Protein AF-A0A6J4KQB9-F1 (afdb_monomer_lite)

Radius of gyration: 27.41 Å; chains: 1; bounding box: 39×21×89 Å

pLDDT: mean 81.42, std 17.78, range [44.09, 97.19]

Organism: NCBI:txid437475

Structure (mmCIF, N/CA/C/O backbone):
data_AF-A0A6J4KQB9-F1
#
_entry.id   AF-A0A6J4KQB9-F1
#
loop_
_atom_site.group_PDB
_atom_site.id
_atom_site.type_symbol
_atom_site.label_atom_id
_atom_site.label_alt_id
_atom_site.label_comp_id
_atom_site.label_asym_id
_atom_site.label_entity_id
_atom_site.label_seq_id
_atom_site.pdbx_PDB_ins_code
_atom_site.Cartn_x
_atom_site.Cartn_y
_atom_site.Cartn_z
_atom_site.occupancy
_atom_site.B_iso_or_equiv
_atom_site.auth_seq_id
_atom_site.auth_comp_id
_atom_site.auth_asym_id
_atom_site.auth_atom_id
_atom_site.pdbx_PDB_model_num
ATOM 1 N N . MET A 1 1 ? -15.717 -4.677 71.182 1.00 45.50 1 MET A N 1
ATOM 2 C CA . MET A 1 1 ? -16.491 -4.527 69.933 1.00 45.50 1 MET A CA 1
ATOM 3 C C . MET A 1 1 ? -15.552 -4.708 68.746 1.00 45.50 1 MET A C 1
ATOM 5 O O . MET A 1 1 ? -14.894 -3.738 68.392 1.00 45.50 1 MET A O 1
ATOM 9 N N . PRO A 1 2 ? -15.396 -5.908 68.164 1.00 44.09 2 PRO A N 1
ATOM 10 C CA . PRO A 1 2 ? -14.818 -6.030 66.831 1.00 44.09 2 PRO A CA 1
ATOM 11 C C . PRO A 1 2 ? -15.928 -5.868 65.781 1.00 44.09 2 PRO A C 1
ATOM 13 O O . PRO A 1 2 ? -16.985 -6.486 65.887 1.00 44.09 2 PRO A O 1
ATOM 16 N N . ALA A 1 3 ? -15.702 -4.984 64.810 1.00 53.38 3 ALA A N 1
ATOM 17 C CA . ALA A 1 3 ? -16.603 -4.759 63.688 1.00 53.38 3 ALA A CA 1
ATOM 18 C C . ALA A 1 3 ? -16.691 -6.029 62.828 1.00 53.38 3 ALA A C 1
ATOM 20 O O . ALA A 1 3 ? -15.667 -6.574 62.418 1.00 53.38 3 ALA A O 1
ATOM 21 N N . SER A 1 4 ? -17.918 -6.488 62.579 1.00 55.44 4 SER A N 1
ATOM 22 C CA . SER A 1 4 ? -18.214 -7.565 61.638 1.00 55.44 4 SER A CA 1
ATOM 23 C C . SER A 1 4 ? -17.824 -7.079 60.243 1.00 55.44 4 SER A C 1
ATOM 25 O O . SER A 1 4 ? -18.471 -6.197 59.681 1.00 55.44 4 SER A O 1
ATOM 27 N N . ILE A 1 5 ? -16.704 -7.577 59.723 1.00 62.91 5 ILE A N 1
ATOM 28 C CA . ILE A 1 5 ? -16.328 -7.394 58.323 1.00 62.91 5 ILE A CA 1
ATOM 29 C C . ILE A 1 5 ? -17.324 -8.237 57.532 1.00 62.91 5 ILE A C 1
ATOM 31 O O . ILE A 1 5 ? -17.186 -9.455 57.486 1.00 62.91 5 ILE A O 1
ATOM 35 N N . ASP A 1 6 ? -18.360 -7.597 56.987 1.00 65.94 6 ASP A N 1
ATOM 36 C CA . ASP A 1 6 ? -19.342 -8.256 56.126 1.00 65.94 6 ASP A CA 1
ATOM 37 C C . ASP A 1 6 ? -18.636 -8.829 54.885 1.00 65.94 6 ASP A C 1
ATOM 39 O O . ASP A 1 6 ? -18.178 -8.055 54.033 1.00 65.94 6 ASP A O 1
ATOM 43 N N . PRO A 1 7 ? -18.550 -10.165 54.735 1.00 59.12 7 PRO A N 1
ATOM 44 C CA . PRO A 1 7 ? -17.880 -10.789 53.593 1.00 59.12 7 PRO A CA 1
ATOM 45 C C . PRO A 1 7 ? -18.640 -10.564 52.273 1.00 59.12 7 PRO A C 1
ATOM 47 O O . PRO A 1 7 ? -18.050 -10.640 51.199 1.00 59.12 7 PRO A O 1
ATOM 50 N N . GLU A 1 8 ? -19.922 -10.198 52.339 1.00 52.16 8 GLU A N 1
ATOM 51 C CA . GLU A 1 8 ? -20.780 -9.900 51.183 1.00 52.16 8 GLU A CA 1
ATOM 52 C C . GLU A 1 8 ? -20.405 -8.585 50.471 1.00 52.16 8 GLU A C 1
ATOM 54 O O . GLU A 1 8 ? -20.712 -8.397 49.292 1.00 52.16 8 GLU A O 1
ATOM 59 N N . ARG A 1 9 ? -19.690 -7.667 51.143 1.00 53.81 9 ARG A N 1
ATOM 60 C CA . ARG A 1 9 ? -19.319 -6.364 50.558 1.00 53.81 9 ARG A CA 1
ATOM 61 C C . ARG A 1 9 ? -18.213 -6.465 49.503 1.00 53.81 9 ARG A C 1
ATOM 63 O O . ARG A 1 9 ? -18.060 -5.549 48.699 1.00 53.81 9 ARG A O 1
ATOM 70 N N . LEU A 1 10 ? -17.457 -7.566 49.494 1.00 54.84 10 LEU A N 1
ATOM 71 C CA . LEU A 1 10 ? -16.392 -7.830 48.520 1.00 54.84 10 LEU A CA 1
ATOM 72 C C . LEU A 1 10 ? -16.919 -8.502 47.241 1.00 54.84 10 LEU A C 1
ATOM 74 O O . LEU A 1 10 ? -16.322 -8.325 46.181 1.00 54.84 10 LEU A O 1
ATOM 78 N N . SER A 1 11 ? -18.064 -9.187 47.306 1.00 52.12 11 SER A N 1
ATOM 79 C CA . SER A 1 11 ? -18.664 -9.886 46.158 1.00 52.12 11 SER A CA 1
ATOM 80 C C . SER A 1 11 ? -19.349 -8.937 45.164 1.00 52.12 11 SER A C 1
ATOM 82 O O . SER A 1 11 ? -19.437 -9.237 43.976 1.00 52.12 11 SER A O 1
ATOM 84 N N . ALA A 1 12 ? -19.789 -7.756 45.612 1.00 52.41 12 ALA A N 1
ATOM 85 C CA . ALA A 1 12 ? -20.474 -6.778 44.760 1.00 52.41 12 ALA A CA 1
ATOM 86 C C . ALA A 1 12 ? -19.529 -5.893 43.920 1.00 52.41 12 ALA A C 1
ATOM 88 O O . ALA A 1 12 ? -19.994 -5.159 43.049 1.00 52.41 12 ALA A O 1
ATOM 89 N N . SER A 1 13 ? -18.209 -5.943 44.152 1.00 52.66 13 SER A N 1
ATOM 90 C CA . SER A 1 13 ? -17.248 -5.056 43.474 1.00 52.66 13 SER A CA 1
ATOM 91 C C . SER A 1 13 ? 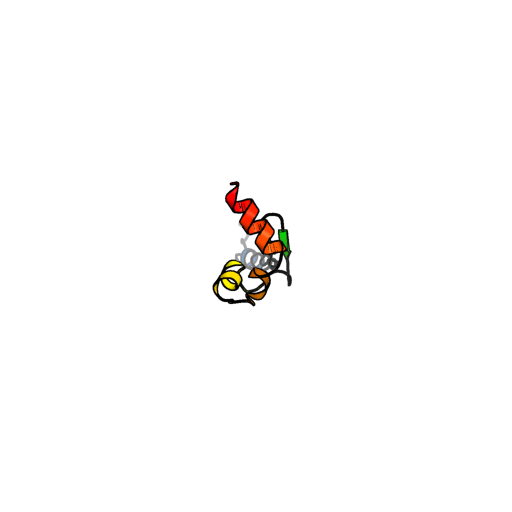-16.547 -5.680 42.261 1.00 52.66 13 SER A C 1
ATOM 93 O O . SER A 1 13 ? -15.781 -4.988 41.591 1.00 52.66 13 SER A O 1
ATOM 95 N N . THR A 1 14 ? -16.794 -6.953 41.942 1.00 50.12 14 THR A N 1
ATOM 96 C CA . THR A 1 14 ? -16.172 -7.621 40.780 1.00 50.12 14 THR A CA 1
ATOM 97 C C . THR A 1 14 ? -17.075 -7.657 39.543 1.00 50.12 14 THR A C 1
ATOM 99 O O . THR A 1 14 ? -16.643 -8.105 38.487 1.00 50.12 14 THR A O 1
ATOM 102 N N . ALA A 1 15 ? -18.306 -7.143 39.634 1.00 55.53 15 ALA A N 1
ATOM 103 C CA . ALA A 1 15 ? -19.288 -7.183 38.544 1.00 55.53 15 ALA A CA 1
ATOM 104 C C . ALA A 1 15 ? -19.247 -5.974 37.583 1.00 55.53 15 ALA A C 1
ATOM 106 O O . ALA A 1 15 ? -20.070 -5.891 36.677 1.00 55.53 15 ALA A O 1
ATOM 107 N N . SER A 1 16 ? -18.291 -5.051 37.740 1.00 55.28 16 SER A N 1
ATOM 108 C CA . SER A 1 16 ? -18.228 -3.819 36.936 1.00 55.28 16 SER A CA 1
ATOM 109 C C . SER A 1 16 ? -16.808 -3.506 36.470 1.00 55.28 16 SER A C 1
ATOM 111 O O . SER A 1 16 ? -16.310 -2.399 36.652 1.00 55.28 16 SER A O 1
ATOM 113 N N . ALA A 1 17 ? -16.129 -4.494 35.890 1.00 55.66 17 ALA A N 1
ATOM 114 C CA . ALA A 1 17 ? -14.871 -4.270 35.178 1.00 55.66 17 ALA A CA 1
ATOM 115 C C . ALA A 1 17 ? -14.759 -5.084 33.881 1.00 55.66 17 ALA A C 1
ATOM 117 O O . ALA A 1 17 ? -13.668 -5.187 33.331 1.00 55.66 17 ALA A O 1
ATOM 118 N N . ASP A 1 18 ? -15.867 -5.605 33.346 1.00 49.94 18 ASP A N 1
ATOM 119 C CA . ASP A 1 18 ? -15.882 -6.125 31.976 1.00 49.94 18 ASP A CA 1
ATOM 120 C C . ASP A 1 18 ? -16.180 -4.964 31.017 1.00 49.94 18 ASP A C 1
ATOM 122 O O . ASP A 1 18 ? -17.247 -4.825 30.415 1.00 49.94 18 ASP A O 1
ATOM 126 N N . GLY A 1 19 ? -15.250 -4.007 30.996 1.00 50.62 19 GLY A N 1
ATOM 127 C CA . GLY A 1 19 ? -15.284 -2.876 30.087 1.00 50.62 19 GLY A CA 1
ATOM 128 C C . GLY A 1 19 ? -15.102 -3.403 28.676 1.00 50.62 19 GLY A C 1
ATOM 129 O O . GLY A 1 19 ? -13.966 -3.545 28.241 1.00 50.62 19 GLY A O 1
ATOM 130 N N . ALA A 1 20 ? -16.219 -3.702 28.004 1.00 60.22 20 ALA A N 1
ATOM 131 C CA . ALA A 1 20 ? -16.312 -4.182 26.630 1.00 60.22 20 ALA A CA 1
ATOM 132 C C . ALA A 1 20 ? -15.127 -3.691 25.788 1.00 60.22 20 ALA A C 1
ATOM 134 O O . ALA A 1 20 ? -15.105 -2.543 25.324 1.00 60.22 20 ALA A O 1
ATOM 135 N N . HIS A 1 21 ? -14.112 -4.547 25.629 1.00 69.62 21 HIS A N 1
ATOM 136 C CA . HIS A 1 21 ? -12.939 -4.214 24.842 1.00 69.62 21 HIS A CA 1
ATOM 137 C C . HIS A 1 21 ? -13.404 -4.046 23.405 1.00 69.62 21 HIS A C 1
ATOM 139 O O . HIS A 1 21 ? -13.642 -5.007 22.676 1.00 69.62 21 HIS A O 1
ATOM 145 N N . THR A 1 22 ? -13.599 -2.789 23.013 1.00 83.44 22 THR A N 1
ATOM 146 C CA . THR A 1 22 ? -13.954 -2.451 21.646 1.00 83.44 22 THR A CA 1
ATOM 147 C C . THR A 1 22 ? -12.888 -3.063 20.741 1.00 83.44 22 THR A C 1
ATOM 149 O O . THR A 1 22 ? -11.711 -2.746 20.928 1.00 83.44 22 THR A O 1
ATOM 152 N N . PRO A 1 23 ? -13.254 -3.920 19.770 1.00 88.50 23 PRO A N 1
ATOM 153 C CA . PRO A 1 23 ? -12.260 -4.638 18.991 1.00 88.50 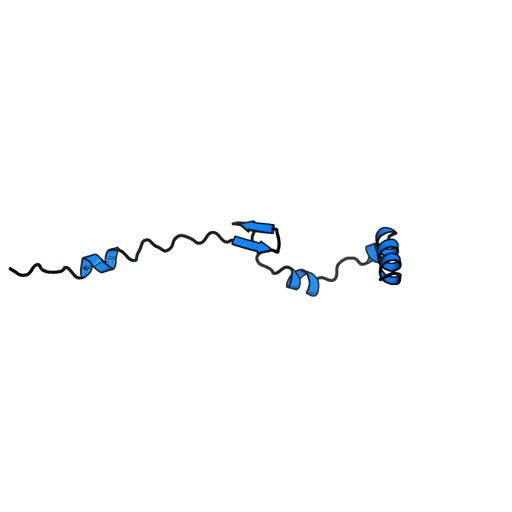23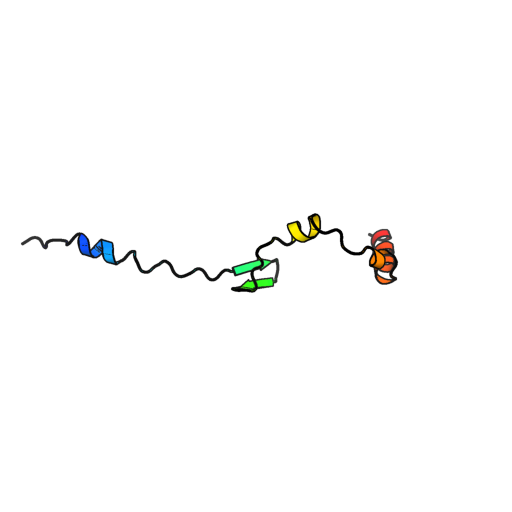 PRO A CA 1
ATOM 154 C C . PRO A 1 23 ? -11.367 -3.633 18.263 1.00 88.50 23 PRO A C 1
ATOM 156 O O . PRO A 1 23 ? -11.859 -2.736 17.572 1.00 88.50 23 PRO A O 1
ATOM 159 N N . GLN A 1 24 ? -10.053 -3.761 18.442 1.00 93.00 24 GLN A N 1
ATOM 160 C CA . GLN A 1 24 ? -9.038 -2.916 17.820 1.00 93.00 24 GLN A CA 1
ATOM 161 C C . GLN A 1 24 ? -7.900 -3.789 17.289 1.00 93.00 24 GLN A C 1
ATOM 163 O O . GLN A 1 24 ? -7.459 -4.720 17.956 1.00 93.00 24 GLN A O 1
ATOM 168 N N . LYS A 1 25 ? -7.410 -3.483 16.084 1.00 92.88 25 LYS A N 1
ATOM 169 C CA . LYS A 1 25 ? -6.281 -4.176 15.451 1.00 92.88 25 LYS A CA 1
ATOM 170 C C . LYS A 1 25 ? -5.344 -3.173 14.792 1.00 92.88 25 LYS A C 1
ATOM 172 O O . LYS A 1 25 ? -5.802 -2.310 14.049 1.00 92.88 25 LYS A O 1
ATOM 177 N N . GLN A 1 26 ? -4.041 -3.307 15.018 1.00 93.69 26 GLN A N 1
ATOM 178 C CA . GLN A 1 26 ? -3.014 -2.522 14.333 1.00 93.69 26 GLN A CA 1
ATOM 179 C C . GLN A 1 26 ? -2.423 -3.327 13.163 1.00 93.69 26 GLN A C 1
ATOM 181 O O . GLN A 1 26 ? -2.132 -4.513 13.302 1.00 93.69 26 GLN A O 1
ATOM 186 N N . ARG A 1 27 ? -2.287 -2.697 11.994 1.00 91.81 27 ARG A N 1
ATOM 187 C CA . ARG A 1 27 ? -1.692 -3.235 10.761 1.00 91.81 27 ARG A CA 1
ATOM 188 C C . ARG A 1 27 ? -0.616 -2.257 10.287 1.00 91.81 27 ARG A C 1
ATOM 190 O O . ARG A 1 27 ? -0.908 -1.332 9.530 1.00 91.81 27 ARG A O 1
ATOM 197 N N . GLY A 1 28 ? 0.607 -2.419 10.791 1.00 93.25 28 GLY A N 1
ATOM 198 C CA . GLY A 1 28 ? 1.684 -1.448 10.578 1.00 93.25 28 GLY A CA 1
ATOM 199 C C . GLY A 1 28 ? 1.259 -0.043 11.044 1.00 93.25 28 GLY A C 1
ATOM 200 O O . GLY A 1 28 ? 0.879 0.103 12.211 1.00 93.25 28 GLY A O 1
ATOM 201 N N . PRO A 1 29 ? 1.258 0.976 10.162 1.00 95.94 29 PRO A N 1
ATOM 202 C CA . PRO A 1 29 ? 0.824 2.332 10.510 1.00 95.94 29 PRO A CA 1
ATOM 203 C C . PRO A 1 29 ? -0.706 2.497 10.612 1.00 95.94 29 PRO A C 1
ATOM 205 O O . PRO A 1 29 ? -1.178 3.560 11.005 1.00 95.94 29 PRO A O 1
ATOM 208 N N . VAL A 1 30 ? -1.504 1.479 10.262 1.00 95.31 30 VAL A N 1
ATOM 209 C CA . VAL A 1 30 ? -2.973 1.571 10.208 1.00 95.31 30 VAL A CA 1
ATOM 210 C C . VAL A 1 30 ? -3.615 0.982 11.466 1.00 95.31 30 VAL A C 1
ATOM 212 O O . VAL A 1 30 ? -3.307 -0.142 11.856 1.00 95.31 30 VAL A O 1
ATOM 215 N N . ILE A 1 31 ? -4.570 1.695 12.074 1.00 95.00 31 ILE A N 1
ATOM 216 C CA . ILE A 1 31 ? -5.363 1.215 13.218 1.00 95.00 31 ILE A CA 1
ATOM 217 C C . ILE A 1 31 ? -6.816 0.989 12.787 1.00 95.00 31 ILE A C 1
ATOM 219 O O . ILE A 1 31 ? -7.499 1.910 12.351 1.00 95.00 31 ILE A O 1
ATOM 223 N N . LEU A 1 32 ? -7.308 -0.234 12.971 1.00 94.81 32 LEU A N 1
ATOM 224 C CA . LEU A 1 32 ? -8.694 -0.638 12.741 1.00 94.81 32 LEU A CA 1
ATOM 225 C C . LEU A 1 32 ? -9.423 -0.740 14.080 1.00 94.81 32 LEU A C 1
ATOM 227 O O . LEU A 1 32 ? -8.862 -1.258 15.043 1.00 94.81 32 LEU A O 1
ATOM 231 N N . ARG A 1 33 ? -10.668 -0.266 14.152 1.00 93.44 33 ARG A N 1
ATOM 232 C CA . ARG A 1 33 ? -11.499 -0.302 15.367 1.00 93.44 33 ARG A CA 1
ATOM 233 C C . ARG A 1 33 ? -12.933 -0.713 15.048 1.00 93.44 33 ARG A C 1
ATOM 235 O O . ARG A 1 33 ? -13.422 -0.431 13.954 1.00 93.44 33 ARG A O 1
ATOM 242 N N . ARG A 1 34 ? -13.637 -1.286 16.028 1.00 91.50 34 ARG A N 1
ATOM 243 C CA . ARG A 1 34 ? -15.064 -1.651 15.935 1.00 91.50 34 ARG A CA 1
ATOM 244 C C . ARG A 1 34 ? -15.305 -2.499 14.677 1.00 91.50 34 ARG A C 1
ATOM 246 O O . ARG A 1 34 ? -14.554 -3.435 14.421 1.00 91.50 34 ARG A O 1
ATOM 253 N N . GLY A 1 35 ? -16.286 -2.127 13.854 1.00 90.62 35 GLY A N 1
ATOM 254 C CA . GLY A 1 35 ? -16.626 -2.823 12.609 1.00 90.62 35 GLY A CA 1
ATOM 255 C C . GLY A 1 35 ? -15.555 -2.788 11.511 1.00 90.62 35 GLY A C 1
ATOM 256 O O . GLY A 1 35 ? -15.700 -3.486 10.517 1.00 90.62 35 GLY A O 1
ATOM 257 N N . GLN A 1 36 ? -14.472 -2.018 11.666 1.00 89.38 36 GLN A N 1
ATOM 258 C CA . GLN A 1 36 ? -13.343 -2.043 10.723 1.00 89.38 36 GLN A CA 1
ATOM 259 C C . GLN A 1 36 ? -12.415 -3.245 10.954 1.00 89.38 36 GLN A C 1
ATOM 261 O O . GLN A 1 36 ? -11.588 -3.570 10.099 1.00 89.38 36 GLN A O 1
ATOM 266 N N . VAL A 1 37 ? -12.518 -3.909 12.111 1.00 90.25 37 VAL A N 1
ATOM 267 C CA . VAL A 1 37 ? -11.770 -5.138 12.377 1.00 90.25 37 VAL A CA 1
ATOM 268 C C . VAL A 1 37 ? -12.414 -6.275 11.588 1.00 90.25 37 VAL A C 1
ATOM 270 O O . VAL A 1 37 ? -13.504 -6.744 11.900 1.00 90.25 37 VAL A O 1
ATOM 273 N N . GLN A 1 38 ? -11.728 -6.694 10.528 1.00 90.62 38 GLN A N 1
ATOM 274 C CA . GLN A 1 38 ? -12.162 -7.811 9.690 1.00 90.62 38 GLN A CA 1
ATOM 275 C C . GLN A 1 38 ? -11.988 -9.145 10.428 1.00 90.62 38 GLN A C 1
ATOM 277 O O . GLN A 1 38 ? -11.022 -9.314 11.173 1.00 90.62 38 GLN A O 1
ATOM 282 N N . GLN A 1 39 ? -12.898 -10.085 10.158 1.00 90.75 39 GLN A N 1
ATOM 283 C CA . GLN A 1 39 ? -12.908 -11.425 10.760 1.00 90.75 39 GLN A CA 1
ATOM 284 C C . GLN A 1 39 ? -11.754 -12.309 10.264 1.00 90.75 39 GLN A C 1
ATOM 286 O O . GLN A 1 39 ? -11.244 -13.136 11.010 1.00 90.75 39 GLN A O 1
ATOM 291 N N . THR A 1 40 ? -11.303 -12.110 9.022 1.00 92.38 40 THR A N 1
ATOM 292 C CA . THR A 1 40 ? -10.186 -12.861 8.435 1.00 92.38 40 THR A CA 1
ATOM 293 C C . THR A 1 40 ? -8.869 -12.091 8.529 1.00 92.38 40 THR A C 1
ATOM 295 O O . THR A 1 40 ? -8.825 -10.858 8.669 1.00 92.38 40 THR A O 1
ATOM 298 N N . THR A 1 41 ? -7.755 -12.814 8.419 1.00 91.56 41 THR A N 1
ATOM 299 C CA . THR A 1 41 ? -6.430 -12.192 8.337 1.00 91.56 41 THR A CA 1
ATOM 300 C C . THR A 1 41 ? -6.153 -11.659 6.927 1.00 91.56 41 THR A C 1
ATOM 302 O O . THR A 1 41 ? -6.866 -11.942 5.958 1.00 91.56 41 THR A O 1
ATOM 305 N N . THR A 1 42 ? -5.147 -10.789 6.809 1.00 91.44 42 THR A N 1
ATOM 306 C CA . THR A 1 42 ? -4.681 -10.319 5.497 1.00 91.44 42 THR A CA 1
ATOM 307 C C . THR A 1 42 ? -3.996 -11.458 4.751 1.00 91.44 42 THR A C 1
ATOM 309 O O . THR A 1 42 ? -4.323 -11.679 3.591 1.00 91.44 42 THR A O 1
ATOM 312 N N . ASP A 1 43 ? -3.153 -12.226 5.442 1.00 91.94 43 ASP A N 1
ATOM 313 C CA . ASP A 1 43 ? -2.401 -13.343 4.863 1.00 91.94 43 ASP A CA 1
ATOM 314 C C . ASP A 1 43 ? -3.319 -14.461 4.379 1.00 91.94 43 ASP A C 1
ATOM 316 O O . ASP A 1 43 ? -3.154 -14.945 3.269 1.00 91.94 43 ASP A O 1
ATOM 320 N N . GLN A 1 44 ? -4.361 -14.805 5.141 1.00 92.94 44 GLN A N 1
ATOM 321 C CA . GLN A 1 44 ? -5.336 -15.800 4.698 1.00 92.94 44 GLN A CA 1
ATOM 322 C C . GLN A 1 44 ? -5.970 -15.400 3.360 1.00 92.94 44 GLN A C 1
ATOM 324 O O . GLN A 1 44 ? -6.024 -16.194 2.433 1.00 92.94 44 GLN A O 1
ATOM 329 N N . ARG A 1 45 ? -6.390 -14.139 3.206 1.00 91.00 45 ARG A N 1
ATOM 330 C CA . ARG A 1 45 ? -6.967 -13.675 1.933 1.00 91.00 45 ARG A CA 1
ATOM 331 C C . ARG A 1 45 ? -5.956 -13.670 0.794 1.00 91.00 45 ARG A C 1
ATOM 333 O O . ARG A 1 45 ? -6.351 -13.942 -0.336 1.00 91.00 45 ARG A O 1
ATOM 340 N N . LEU A 1 46 ? -4.694 -13.361 1.090 1.00 92.12 46 LEU A N 1
ATOM 341 C CA . LEU A 1 46 ? -3.599 -13.396 0.124 1.00 92.12 46 LEU A CA 1
ATOM 342 C C . LEU A 1 46 ? -3.324 -14.823 -0.374 1.00 92.12 46 LEU A C 1
ATOM 344 O O . LEU A 1 46 ? -3.036 -15.000 -1.552 1.00 92.12 46 LEU A O 1
ATOM 348 N N . LEU A 1 47 ? -3.413 -15.820 0.508 1.00 94.50 47 LEU A N 1
ATOM 349 C CA . LEU A 1 47 ? -3.061 -17.209 0.203 1.00 94.50 47 LEU A CA 1
ATOM 350 C C . LEU A 1 47 ? -4.237 -18.027 -0.349 1.00 94.50 47 LEU A C 1
ATOM 352 O O . LEU A 1 47 ? -4.035 -18.871 -1.219 1.00 94.50 47 LEU A O 1
ATOM 356 N N . ASP A 1 48 ? -5.459 -17.761 0.115 1.00 93.62 48 ASP A N 1
ATOM 357 C CA . ASP A 1 48 ? -6.653 -18.519 -0.278 1.00 93.62 48 ASP A CA 1
ATOM 358 C C . ASP A 1 48 ? -7.211 -18.066 -1.640 1.00 93.62 48 ASP A C 1
ATOM 360 O O . ASP A 1 48 ? -7.900 -18.826 -2.325 1.00 93.62 48 ASP A O 1
ATOM 364 N N . SER A 1 49 ? -6.935 -16.823 -2.054 1.00 85.31 49 SER A N 1
ATOM 365 C CA . SER A 1 49 ? -7.540 -16.224 -3.250 1.00 85.31 49 SER A CA 1
ATOM 366 C C . SER A 1 49 ? -6.604 -16.288 -4.453 1.00 85.31 49 SER A C 1
ATOM 368 O O . SER A 1 49 ? -5.543 -15.669 -4.463 1.00 85.31 49 SER A O 1
ATOM 370 N N . ARG A 1 50 ? -7.044 -16.932 -5.539 1.00 84.75 50 ARG A N 1
ATOM 371 C CA . ARG A 1 50 ? -6.438 -16.757 -6.868 1.00 84.75 50 ARG A CA 1
ATOM 372 C C . ARG A 1 50 ? -7.237 -15.716 -7.645 1.00 84.75 50 ARG A C 1
ATOM 374 O O . ARG A 1 50 ? -8.252 -16.034 -8.254 1.00 84.75 50 ARG A O 1
ATOM 381 N N . GLY A 1 51 ? -6.821 -14.455 -7.526 1.0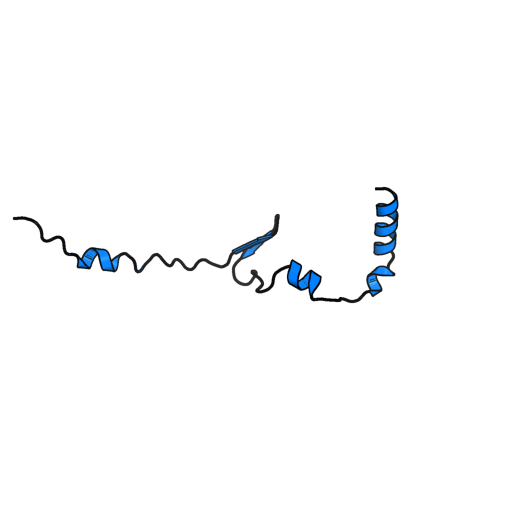0 83.50 51 GLY A N 1
ATOM 382 C CA . GLY A 1 51 ? -7.435 -13.334 -8.239 1.00 83.50 51 GLY A CA 1
ATOM 383 C C . GLY A 1 51 ? -7.135 -13.344 -9.747 1.00 83.50 51 GLY A C 1
ATOM 384 O O . GLY A 1 51 ? -6.333 -14.158 -10.209 1.00 83.50 51 GLY A O 1
ATOM 385 N N . PRO A 1 52 ? -7.753 -12.429 -10.517 1.00 87.50 52 PRO A N 1
ATOM 386 C CA . PRO A 1 52 ? -7.487 -12.274 -11.946 1.00 87.50 52 PRO A CA 1
ATOM 387 C C . PRO A 1 52 ? -5.995 -12.067 -12.220 1.00 87.50 52 PRO A C 1
ATOM 389 O O . PRO A 1 52 ? -5.326 -11.341 -11.484 1.00 87.50 52 PRO A O 1
ATOM 392 N N . SER A 1 53 ? -5.473 -12.680 -13.282 1.00 88.88 53 SER A N 1
ATOM 393 C CA . SER A 1 53 ? -4.061 -12.568 -13.668 1.00 88.88 53 SER A CA 1
ATOM 394 C C . SER A 1 53 ? -3.795 -11.522 -14.751 1.00 88.88 53 SER A C 1
ATOM 396 O O . SER A 1 53 ? -2.637 -11.275 -15.054 1.00 88.88 53 SER A O 1
ATOM 398 N N . ASP A 1 54 ? -4.813 -10.869 -15.318 1.00 90.56 54 ASP A N 1
ATOM 399 C CA . ASP A 1 54 ? -4.659 -9.976 -16.484 1.00 90.56 54 ASP A CA 1
ATOM 400 C C . ASP A 1 54 ? -3.715 -8.786 -16.243 1.00 90.56 54 ASP A C 1
ATOM 402 O O . ASP A 1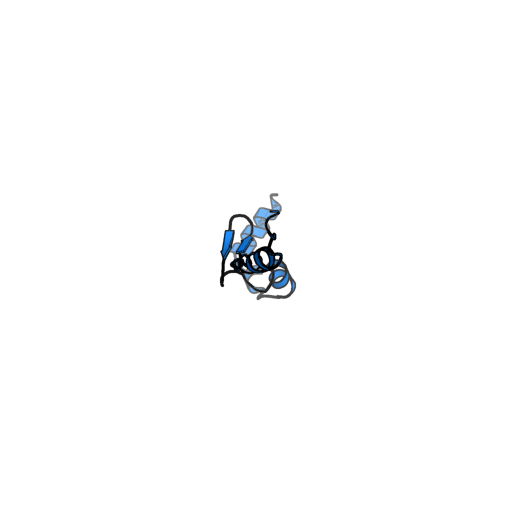 54 ? -3.067 -8.286 -17.164 1.00 90.56 54 ASP A O 1
ATOM 406 N N . TRP A 1 55 ? -3.567 -8.357 -14.986 1.00 91.38 55 TRP A N 1
ATOM 407 C CA . TRP A 1 55 ? -2.655 -7.278 -14.600 1.00 91.38 55 TRP A CA 1
ATOM 408 C C . TRP A 1 55 ? -1.185 -7.598 -14.910 1.00 91.38 55 TRP A C 1
ATOM 410 O O . TRP A 1 55 ? -0.416 -6.667 -15.155 1.00 91.38 55 TRP A O 1
ATOM 420 N N . VAL A 1 56 ? -0.792 -8.877 -14.994 1.00 92.88 56 VAL A N 1
ATOM 421 C CA . VAL A 1 56 ? 0.577 -9.278 -15.379 1.00 92.88 56 VAL A CA 1
ATOM 422 C C . VAL A 1 56 ? 0.893 -8.982 -16.850 1.00 92.88 56 VAL A C 1
ATOM 424 O O . VAL A 1 56 ? 2.041 -9.076 -17.275 1.00 92.88 56 VAL A O 1
ATOM 427 N N . HIS A 1 57 ? -0.109 -8.623 -17.651 1.00 94.19 57 HIS A N 1
ATOM 428 C CA . HIS A 1 57 ? 0.069 -8.211 -19.044 1.00 94.19 57 HIS A CA 1
ATOM 429 C C . HIS A 1 57 ? -0.036 -6.694 -19.239 1.00 94.19 57 HIS A C 1
ATOM 431 O O . HIS A 1 57 ? 0.094 -6.212 -20.363 1.00 94.19 57 HIS A O 1
ATOM 437 N N . SER A 1 58 ? -0.227 -5.937 -18.157 1.00 93.31 58 SER A N 1
ATOM 438 C CA . SER A 1 58 ? -0.293 -4.476 -18.182 1.00 93.31 58 SER A CA 1
ATOM 439 C C . SER A 1 58 ? 1.094 -3.822 -18.131 1.00 93.31 58 SER A C 1
ATOM 441 O O . SER A 1 58 ? 2.058 -4.393 -17.612 1.00 93.31 58 SER A O 1
ATOM 443 N N . ASP A 1 59 ? 1.199 -2.590 -18.633 1.00 94.69 59 ASP A N 1
ATOM 444 C CA . ASP A 1 59 ? 2.449 -1.822 -18.589 1.00 94.69 59 ASP A CA 1
ATOM 445 C C . ASP A 1 59 ? 2.965 -1.544 -17.162 1.00 94.69 59 ASP A C 1
ATOM 447 O O . ASP A 1 59 ? 4.174 -1.679 -16.952 1.00 94.69 59 ASP A O 1
ATOM 451 N N . PRO A 1 60 ? 2.117 -1.266 -16.145 1.00 96.06 60 PRO A N 1
ATOM 452 C CA . PRO A 1 60 ? 2.572 -1.169 -14.757 1.00 96.06 60 PRO A CA 1
ATOM 453 C C . PRO A 1 60 ? 3.351 -2.398 -14.272 1.00 96.06 60 PRO A C 1
ATOM 455 O O . PRO A 1 60 ? 4.371 -2.251 -13.599 1.00 96.06 60 PRO A O 1
ATOM 458 N N . TRP A 1 61 ? 2.931 -3.612 -14.645 1.00 97.12 61 TRP A N 1
ATOM 459 C CA . TRP A 1 61 ? 3.668 -4.822 -14.272 1.00 97.12 61 TRP A CA 1
ATOM 460 C C . TRP A 1 61 ? 5.020 -4.931 -14.981 1.00 97.12 61 TRP A C 1
ATOM 462 O O . TRP A 1 61 ? 6.013 -5.316 -14.364 1.00 97.12 61 TRP A O 1
ATOM 472 N N . ARG A 1 62 ? 5.088 -4.551 -16.262 1.00 96.19 62 ARG A N 1
ATOM 473 C CA . ARG A 1 62 ? 6.347 -4.546 -17.026 1.00 96.19 62 ARG A CA 1
ATOM 474 C C . ARG A 1 62 ? 7.385 -3.620 -16.394 1.00 96.19 62 ARG A C 1
ATOM 476 O O . ARG A 1 62 ? 8.544 -4.001 -16.280 1.00 96.19 62 ARG A O 1
ATOM 483 N N . VAL A 1 63 ? 6.960 -2.448 -15.923 1.00 96.75 63 VAL A N 1
ATOM 484 C CA . VAL A 1 63 ? 7.830 -1.501 -15.213 1.00 96.75 63 VAL A CA 1
ATOM 485 C C . VAL A 1 63 ? 8.392 -2.109 -13.923 1.00 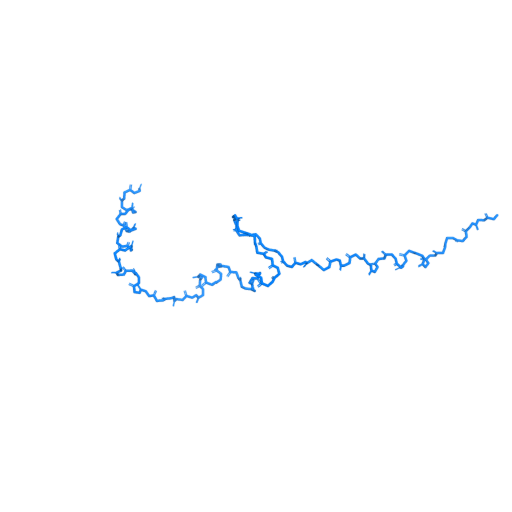96.75 63 VAL A C 1
ATOM 487 O O . VAL A 1 63 ? 9.586 -1.981 -13.670 1.00 96.75 63 VAL A O 1
ATOM 490 N N . LEU A 1 64 ? 7.572 -2.808 -13.128 1.00 96.62 64 LEU A N 1
ATOM 491 C CA . LEU A 1 64 ? 8.033 -3.491 -11.908 1.00 96.62 64 LEU A CA 1
ATOM 492 C C . LEU A 1 64 ? 9.030 -4.624 -12.211 1.00 96.62 64 LEU A C 1
ATOM 494 O O . LEU A 1 64 ? 10.025 -4.776 -11.500 1.00 96.62 64 LEU A O 1
ATOM 498 N N . ARG A 1 65 ? 8.791 -5.390 -13.286 1.00 96.25 65 ARG A N 1
ATOM 499 C CA . ARG A 1 65 ? 9.709 -6.424 -13.800 1.00 96.25 65 ARG A CA 1
ATOM 500 C C . ARG A 1 65 ? 11.078 -5.834 -14.122 1.00 96.25 65 ARG A C 1
ATOM 502 O O . ARG A 1 65 ? 12.066 -6.302 -13.574 1.00 96.25 65 ARG A O 1
ATOM 509 N N . ILE A 1 66 ? 11.106 -4.778 -14.933 1.00 97.06 66 ILE A N 1
ATOM 510 C CA . ILE A 1 66 ? 12.345 -4.100 -15.328 1.00 97.06 66 ILE A CA 1
ATOM 511 C C . ILE A 1 66 ? 13.055 -3.539 -14.096 1.00 97.06 66 ILE A C 1
ATOM 513 O O . ILE A 1 66 ? 14.240 -3.776 -13.932 1.00 97.06 66 ILE A O 1
ATOM 517 N N . GLN A 1 67 ? 12.347 -2.859 -13.184 1.00 97.19 67 GLN A N 1
ATOM 518 C CA . GLN A 1 67 ? 12.962 -2.335 -11.955 1.00 97.19 67 GLN A CA 1
ATOM 519 C C . GLN A 1 67 ? 13.653 -3.426 -11.127 1.00 97.19 67 GLN A C 1
ATOM 521 O O . GLN A 1 67 ? 14.717 -3.178 -10.572 1.00 97.19 67 GLN A O 1
ATOM 526 N N . THR A 1 68 ? 13.078 -4.630 -11.077 1.00 97.00 68 THR A N 1
ATOM 527 C CA . THR A 1 68 ? 13.655 -5.770 -10.348 1.00 97.00 68 THR A CA 1
ATOM 528 C C . THR A 1 68 ? 14.947 -6.287 -10.991 1.00 97.00 68 THR A C 1
ATOM 530 O O . THR A 1 68 ? 15.782 -6.838 -10.288 1.00 97.00 68 THR A O 1
ATOM 533 N N . GLU A 1 69 ? 15.148 -6.094 -12.299 1.00 97.00 69 GLU A N 1
ATOM 534 C CA . GLU A 1 69 ? 16.391 -6.476 -12.994 1.00 97.00 69 GLU A CA 1
ATOM 535 C C . GLU A 1 69 ? 17.590 -5.595 -12.601 1.00 97.00 69 GLU A C 1
ATOM 537 O O . GLU A 1 69 ? 18.732 -5.974 -12.848 1.00 97.00 69 GLU A O 1
ATOM 542 N N . PHE A 1 70 ? 17.340 -4.433 -11.988 1.00 96.75 70 PHE A N 1
ATOM 543 C CA . PHE A 1 70 ? 18.368 -3.475 -11.564 1.00 96.75 70 PHE A CA 1
ATOM 544 C C . PHE A 1 70 ? 18.601 -3.434 -10.044 1.00 96.75 70 PHE A C 1
ATOM 546 O O . PHE A 1 70 ? 19.364 -2.582 -9.584 1.00 96.75 70 PHE A O 1
ATOM 553 N N . VAL A 1 71 ? 17.945 -4.306 -9.269 1.00 92.69 71 VAL A N 1
ATOM 554 C CA . VAL A 1 71 ? 18.209 -4.497 -7.828 1.00 92.69 71 VAL A CA 1
ATOM 555 C C . VAL A 1 71 ? 19.310 -5.532 -7.648 1.00 92.69 71 VAL A C 1
ATOM 557 O O . VAL A 1 71 ? 20.258 -5.235 -6.889 1.00 92.69 71 VAL A O 1
#

Foldseek 3Di:
DDDPPPPVVVVVPPPPDPPPPFDWDDDPPDIATHVRDDPDDPVCCVPVDDDDPCCCVDPVVVVVVVVVVVD

Secondary structure (DSSP, 8-state):
------THHHHTTSSS-------EEEETTEEEEGGGS-SS-HHHHHHH-----GGGGSHHHHHHHHHHHT-

Sequence (71 aa):
MPASIDPERLSASTASADGAHTPQKQRGPVILRRGQVQQTTTDQRLLDSRGPSDWVHSDPWRVLRIQTEFV